Protein AF-A0A966MY00-F1 (afdb_monomer_lite)

pLDDT: mean 89.79, std 7.73, range [61.12, 98.0]

Sequence (104 aa):
MTTYLITHRSEESQLIHREGSAEEAACEIANQLLMFYGPAEKLMAIKSDSPLATFSLIKDDVLCSIDVTKKSIETWRNDISSIRTAMNEFHSAKNRAESILSQA

Radius of gyration: 18.67 Å; chains: 1; bounding box: 42×27×57 Å

Secondary structure (DSSP, 8-state):
-EEEEEEEPPTT----PPTT-HHHHHHHHHHHHTT-SS-GGGEEEEETTSHHHHHHHHTT-EEEEEEE-HHHHHHHHHHHHHHHHHHHHHHHHHHHHHHHHHT-

Foldseek 3Di:
DWKWFKFFDDPPDPDFDDPPDPQLLQLVVCCVVVVPPDDSRRMGTDTCPDPVVVVCVVVVRTPDMDDDDPVRSVVVVVVVVVVVVVVVVVVVVVVVVVVVVVVD

Structure (mmCIF, N/CA/C/O backbone):
data_AF-A0A966MY00-F1
#
_entry.id   AF-A0A966MY00-F1
#
loop_
_atom_site.group_PDB
_atom_site.id
_atom_site.type_symbol
_atom_site.label_atom_id
_atom_site.label_alt_id
_atom_site.label_comp_id
_atom_site.label_asym_id
_atom_site.label_entity_id
_atom_site.label_seq_id
_atom_site.pdbx_PDB_ins_code
_atom_site.Cartn_x
_atom_site.Cartn_y
_atom_site.Cartn_z
_atom_site.occupancy
_atom_site.B_iso_or_equiv
_atom_site.auth_seq_id
_atom_site.auth_comp_id
_atom_site.auth_asym_id
_atom_site.auth_atom_id
_atom_site.pdbx_PDB_model_num
ATOM 1 N N . MET A 1 1 ? 1.212 -11.179 12.463 1.00 91.00 1 MET A N 1
ATOM 2 C CA . MET A 1 1 ? 0.375 -10.661 11.365 1.00 91.00 1 MET A CA 1
ATOM 3 C C . MET A 1 1 ? -0.667 -9.774 12.003 1.00 91.00 1 MET A C 1
ATOM 5 O O . MET A 1 1 ? -1.117 -10.129 13.085 1.00 91.00 1 MET A O 1
ATOM 9 N N . THR A 1 2 ? -0.968 -8.630 11.403 1.00 95.56 2 THR A N 1
ATOM 10 C CA . THR A 1 2 ? -1.934 -7.666 11.933 1.00 95.56 2 THR A CA 1
ATOM 11 C C . THR A 1 2 ? -2.955 -7.376 10.849 1.00 95.56 2 THR A C 1
ATOM 13 O O . THR A 1 2 ? -2.568 -7.010 9.741 1.00 95.56 2 THR A O 1
ATOM 16 N N . THR A 1 3 ? -4.232 -7.529 11.177 1.00 96.00 3 THR A N 1
ATOM 17 C CA . THR A 1 3 ? -5.340 -7.218 10.274 1.00 96.00 3 THR A CA 1
ATOM 18 C C . THR A 1 3 ? -5.822 -5.800 10.543 1.00 96.00 3 THR A C 1
ATOM 20 O O . THR A 1 3 ? -6.205 -5.474 11.675 1.00 96.00 3 THR A O 1
ATOM 23 N N . TYR A 1 4 ? -5.820 -4.970 9.506 1.00 95.12 4 TYR A N 1
ATOM 24 C CA . TYR A 1 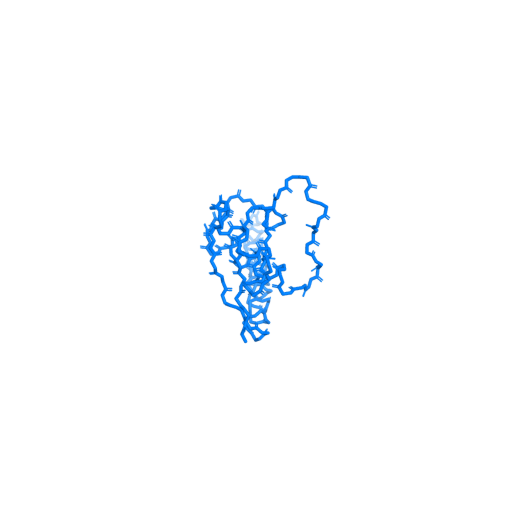4 ? -6.367 -3.620 9.527 1.00 95.12 4 TYR A CA 1
ATOM 25 C C . TYR A 1 4 ? -7.666 -3.565 8.728 1.00 95.12 4 TYR A C 1
ATOM 27 O O . TYR A 1 4 ? -7.752 -4.111 7.632 1.00 95.12 4 TYR A O 1
ATOM 35 N N . LEU A 1 5 ? -8.663 -2.876 9.271 1.00 94.44 5 LEU A N 1
ATOM 36 C CA . LEU A 1 5 ? -9.842 -2.437 8.540 1.00 94.44 5 LEU A CA 1
ATOM 37 C C . LEU A 1 5 ? -9.547 -1.062 7.952 1.00 94.44 5 LEU A C 1
ATOM 39 O O . LEU A 1 5 ? -9.112 -0.162 8.672 1.00 94.44 5 LEU A O 1
ATOM 43 N N . ILE A 1 6 ? -9.765 -0.915 6.652 1.00 93.75 6 ILE A N 1
ATOM 44 C CA . ILE A 1 6 ? -9.567 0.338 5.934 1.00 93.75 6 ILE A CA 1
ATOM 45 C C . ILE A 1 6 ? -10.918 1.013 5.788 1.00 93.75 6 ILE A C 1
ATOM 47 O O . ILE A 1 6 ? -11.873 0.416 5.301 1.00 93.75 6 ILE A O 1
ATOM 51 N N . THR A 1 7 ? -10.984 2.262 6.219 1.00 91.81 7 THR A N 1
ATOM 52 C CA . THR A 1 7 ? -12.192 3.092 6.194 1.00 91.81 7 THR A CA 1
ATOM 53 C C . THR A 1 7 ? -11.875 4.428 5.536 1.00 91.81 7 THR A C 1
ATOM 55 O O . THR A 1 7 ? -10.703 4.801 5.400 1.00 91.81 7 THR A O 1
ATOM 58 N N . HIS A 1 8 ? -12.907 5.180 5.161 1.00 90.19 8 HIS A N 1
ATOM 59 C CA . HIS A 1 8 ? -12.726 6.598 4.881 1.00 90.19 8 HIS A CA 1
ATOM 60 C C . HIS A 1 8 ? -12.383 7.350 6.166 1.00 90.19 8 HIS A C 1
ATOM 62 O O . HIS A 1 8 ? -13.044 7.206 7.195 1.00 90.19 8 HIS A O 1
ATOM 68 N N . ARG A 1 9 ? -11.367 8.207 6.103 1.00 87.62 9 ARG A N 1
ATOM 69 C CA . ARG A 1 9 ? -11.091 9.141 7.186 1.00 87.62 9 ARG A CA 1
ATOM 70 C C . ARG A 1 9 ? -12.143 10.249 7.162 1.00 87.62 9 ARG A C 1
ATOM 72 O O . ARG A 1 9 ? -12.302 10.923 6.149 1.00 87.62 9 ARG A O 1
ATOM 79 N N . SER A 1 10 ? -12.824 10.452 8.289 1.00 82.12 10 SER A N 1
ATOM 80 C CA . SER A 1 10 ? -13.716 11.602 8.475 1.00 82.12 10 SER A CA 1
ATOM 81 C C . SER A 1 10 ? -12.953 12.916 8.278 1.00 82.12 10 SER A C 1
ATOM 83 O O . SER A 1 10 ? -11.837 13.058 8.781 1.00 82.12 10 SER A O 1
ATOM 85 N N . GLU A 1 11 ? -13.564 13.885 7.594 1.00 79.06 11 GLU A N 1
ATOM 86 C CA . GLU A 1 11 ? -12.990 15.224 7.385 1.00 79.06 11 GLU A CA 1
ATOM 87 C C . GLU A 1 11 ? -12.749 15.974 8.704 1.00 79.06 11 GLU A C 1
ATOM 89 O O . GLU A 1 11 ? -11.840 16.796 8.799 1.00 79.06 11 GLU A O 1
ATOM 94 N N . GLU A 1 12 ? -13.505 15.638 9.751 1.00 76.19 12 GLU A N 1
ATOM 95 C CA . GLU A 1 12 ? -13.358 16.208 11.095 1.00 76.19 12 GLU A CA 1
ATOM 96 C C . GLU A 1 12 ? -12.236 15.533 11.911 1.00 76.19 12 GLU A C 1
ATOM 98 O O . GLU A 1 12 ? -11.880 15.988 13.001 1.00 76.19 12 GLU A O 1
ATOM 103 N N . SER A 1 13 ? -11.659 14.436 11.408 1.00 72.31 13 SER A N 1
ATOM 104 C CA . SER A 1 13 ? -10.626 13.681 12.115 1.00 72.31 13 SER A CA 1
ATOM 105 C C . SER A 1 13 ? -9.256 14.350 12.005 1.00 72.31 13 SER A C 1
ATOM 107 O O . SER A 1 13 ? -8.619 14.352 10.948 1.00 72.31 13 SER A O 1
ATOM 109 N N . GLN A 1 14 ? -8.735 14.820 13.141 1.00 70.75 14 GLN A N 1
ATOM 110 C CA . GLN A 1 14 ? -7.354 15.311 13.254 1.00 70.75 14 GLN A CA 1
ATOM 111 C C . GLN A 1 14 ? -6.301 14.191 13.234 1.00 70.75 14 GLN A C 1
ATOM 113 O O . GLN A 1 14 ? -5.102 14.467 13.208 1.00 70.75 14 GLN A O 1
ATOM 118 N N . LEU A 1 15 ? -6.722 12.923 13.263 1.00 73.19 15 LEU A N 1
ATOM 119 C CA . LEU A 1 15 ? -5.808 11.788 13.280 1.00 73.19 15 LEU A CA 1
ATOM 120 C C . LEU A 1 15 ? -5.275 11.531 11.872 1.00 73.19 15 LEU A C 1
ATOM 122 O O . LEU A 1 15 ? -6.001 11.063 10.998 1.00 73.19 15 LEU A O 1
ATOM 126 N N . ILE A 1 16 ? -3.994 11.822 11.679 1.00 80.69 16 ILE A N 1
ATOM 127 C CA . ILE A 1 16 ? -3.216 11.406 10.513 1.00 80.69 16 ILE A CA 1
ATOM 128 C C . ILE A 1 16 ? -2.255 10.326 10.990 1.00 80.69 16 ILE A C 1
ATOM 130 O O . ILE A 1 16 ? -1.647 10.462 12.058 1.00 80.69 16 ILE A O 1
ATOM 134 N N . HIS A 1 17 ? -2.129 9.247 10.219 1.00 89.25 17 HIS A N 1
ATOM 135 C CA . HIS A 1 17 ? -1.139 8.223 10.522 1.00 89.25 17 HIS A CA 1
ATOM 136 C C . HIS A 1 17 ? 0.256 8.826 10.500 1.00 89.25 17 HIS A C 1
ATOM 138 O O . HIS A 1 17 ? 0.579 9.680 9.678 1.00 89.25 17 HIS A O 1
ATOM 144 N N . ARG A 1 18 ? 1.085 8.388 11.443 1.00 90.50 18 ARG A N 1
ATOM 145 C CA . ARG A 1 18 ? 2.473 8.824 11.501 1.00 90.50 18 ARG A CA 1
ATOM 146 C C . ARG A 1 18 ? 3.211 8.299 10.271 1.00 90.50 18 ARG A C 1
ATOM 148 O O . ARG A 1 18 ? 3.100 7.111 9.965 1.00 90.50 18 ARG A O 1
ATOM 155 N N . GLU A 1 19 ? 4.024 9.149 9.659 1.00 89.19 19 GLU A N 1
ATOM 156 C CA . GLU A 1 19 ? 4.927 8.750 8.579 1.00 89.19 19 GLU A CA 1
ATOM 157 C C . GLU A 1 19 ? 5.810 7.562 9.007 1.00 89.19 19 GLU A C 1
ATOM 159 O O . GLU A 1 19 ? 6.365 7.521 10.115 1.00 89.19 19 GLU A O 1
ATOM 164 N N . GLY A 1 20 ? 5.899 6.557 8.144 1.00 89.75 20 GLY A N 1
ATOM 165 C CA . GLY A 1 20 ? 6.599 5.298 8.359 1.00 89.75 20 GLY A CA 1
ATOM 166 C C . GLY A 1 20 ? 5.820 4.252 9.167 1.00 89.75 20 GLY A C 1
ATOM 167 O O . GLY A 1 20 ? 6.320 3.131 9.338 1.00 89.75 20 GLY A O 1
ATOM 168 N N . SER A 1 21 ? 4.613 4.556 9.651 1.00 93.62 21 SER A N 1
ATOM 169 C CA . SER A 1 21 ? 3.807 3.617 10.446 1.00 93.62 21 SER A CA 1
ATOM 170 C C . SER A 1 21 ? 3.288 2.426 9.629 1.00 93.62 21 SER A C 1
ATOM 172 O O . SER A 1 21 ? 3.330 2.410 8.398 1.00 93.62 21 SER A O 1
ATOM 174 N N . ALA A 1 22 ? 2.827 1.385 10.327 1.00 94.50 22 ALA A N 1
ATOM 175 C CA . ALA A 1 22 ? 2.205 0.232 9.677 1.00 94.50 22 ALA A CA 1
ATOM 176 C C . ALA A 1 22 ? 0.802 0.575 9.160 1.00 94.50 22 ALA A C 1
ATOM 178 O O . ALA A 1 22 ? 0.378 0.056 8.134 1.00 94.50 22 ALA A O 1
ATOM 179 N N . GLU A 1 23 ? 0.115 1.467 9.865 1.00 94.56 23 GLU A N 1
ATOM 180 C CA . GLU A 1 23 ? -1.195 2.001 9.526 1.00 94.56 23 GLU A CA 1
ATOM 181 C C . GLU A 1 23 ? -1.161 2.799 8.215 1.00 94.56 23 GLU A C 1
ATOM 183 O O . GLU A 1 23 ? -1.985 2.564 7.334 1.00 94.56 23 GLU A O 1
ATOM 188 N N . GLU A 1 24 ? -0.174 3.687 8.053 1.00 94.50 24 GLU A N 1
ATOM 189 C CA . GLU A 1 24 ? 0.061 4.410 6.797 1.00 94.50 24 GLU A CA 1
ATOM 190 C C . GLU A 1 24 ? 0.306 3.434 5.642 1.00 94.50 24 GLU A C 1
ATOM 192 O O . GLU A 1 24 ? -0.390 3.492 4.631 1.00 94.50 24 GLU A O 1
ATOM 197 N N . ALA A 1 25 ? 1.229 2.482 5.817 1.00 94.62 25 ALA A N 1
ATOM 198 C CA . ALA A 1 25 ? 1.526 1.491 4.785 1.00 94.62 25 ALA A CA 1
ATOM 199 C C . ALA A 1 25 ? 0.292 0.648 4.418 1.00 94.62 25 ALA A C 1
ATOM 201 O O . ALA A 1 25 ? 0.078 0.341 3.248 1.00 94.62 25 ALA A O 1
ATOM 202 N N . ALA A 1 26 ? -0.546 0.286 5.394 1.00 94.94 26 ALA A N 1
ATOM 203 C CA . ALA A 1 26 ? -1.794 -0.428 5.137 1.00 94.94 26 ALA A CA 1
ATOM 204 C C . ALA A 1 26 ? -2.768 0.410 4.286 1.00 94.94 26 ALA A C 1
ATOM 206 O O . ALA A 1 26 ? -3.352 -0.124 3.342 1.00 94.94 26 ALA A O 1
ATOM 207 N N . CYS A 1 27 ? -2.900 1.713 4.568 1.00 94.38 27 CYS A N 1
ATOM 208 C CA . CYS A 1 27 ? -3.675 2.637 3.737 1.00 94.38 27 CYS A CA 1
ATOM 209 C C . CYS A 1 27 ? -3.097 2.760 2.321 1.00 94.38 27 CYS A C 1
ATOM 211 O O . CYS A 1 27 ? -3.857 2.697 1.360 1.00 94.38 27 CYS A O 1
ATOM 213 N N . GLU A 1 28 ? -1.779 2.899 2.165 1.00 93.88 28 GLU A N 1
ATOM 214 C CA . GLU A 1 28 ? -1.127 2.985 0.850 1.00 93.88 28 GLU A CA 1
ATOM 215 C C . GLU A 1 28 ? -1.363 1.731 0.004 1.00 93.88 28 GLU A C 1
ATOM 217 O O . GLU A 1 28 ? -1.741 1.834 -1.164 1.00 93.88 28 GLU A O 1
ATOM 222 N N . ILE A 1 29 ? -1.172 0.546 0.594 1.00 93.06 29 ILE A N 1
ATOM 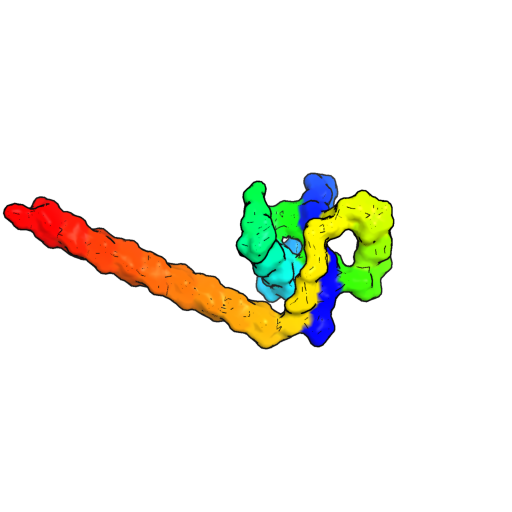223 C CA . ILE A 1 29 ? -1.391 -0.727 -0.098 1.00 93.06 29 ILE A CA 1
ATOM 224 C C . ILE A 1 29 ? -2.856 -0.836 -0.522 1.00 93.06 29 ILE A C 1
ATOM 226 O O . ILE A 1 29 ? -3.141 -1.140 -1.680 1.00 93.06 29 ILE A O 1
ATOM 230 N N . ALA A 1 30 ? -3.793 -0.549 0.385 1.00 92.56 30 ALA A N 1
ATOM 231 C CA . ALA A 1 30 ? -5.216 -0.588 0.072 1.00 92.56 30 ALA A CA 1
ATOM 232 C C . ALA A 1 30 ? -5.593 0.418 -1.023 1.00 92.56 30 ALA A C 1
ATOM 234 O O . ALA A 1 30 ? -6.331 0.066 -1.938 1.00 92.56 30 ALA A O 1
ATOM 235 N N . ASN A 1 31 ? -5.038 1.631 -0.983 1.00 92.44 31 ASN A N 1
ATOM 236 C CA . ASN A 1 31 ? -5.262 2.660 -1.994 1.00 92.44 31 ASN A CA 1
ATOM 237 C C . ASN A 1 31 ? -4.879 2.172 -3.397 1.00 92.44 31 ASN A C 1
ATOM 239 O O . ASN A 1 31 ? -5.644 2.343 -4.346 1.00 92.44 31 ASN A O 1
ATOM 243 N N . GLN A 1 32 ? -3.709 1.536 -3.516 1.00 88.75 32 GLN A N 1
ATOM 244 C CA . GLN A 1 32 ? -3.211 1.007 -4.786 1.00 88.75 32 GLN A CA 1
ATOM 245 C C . GLN A 1 32 ? -3.991 -0.231 -5.248 1.00 88.75 32 GLN A C 1
ATOM 247 O O . GLN A 1 32 ? -4.368 -0.311 -6.415 1.00 88.75 32 GLN A O 1
ATOM 252 N N . LEU A 1 33 ? -4.274 -1.183 -4.352 1.00 85.31 33 LEU A N 1
ATOM 253 C CA . LEU A 1 33 ? -4.979 -2.424 -4.702 1.00 85.31 33 LEU A CA 1
ATOM 254 C C . LEU A 1 33 ? -6.455 -2.200 -5.045 1.00 85.31 33 LEU A C 1
ATOM 256 O O . LEU A 1 33 ? -6.981 -2.858 -5.939 1.00 85.31 33 LEU A O 1
ATOM 260 N N . LEU A 1 34 ? -7.125 -1.278 -4.350 1.00 82.56 34 LEU A N 1
ATOM 261 C CA . LEU A 1 34 ? -8.535 -0.959 -4.582 1.00 82.56 34 LEU A CA 1
ATOM 262 C C . LEU A 1 34 ? -8.745 0.059 -5.707 1.00 82.56 34 LEU A C 1
ATOM 264 O O . LEU A 1 34 ? -9.890 0.398 -5.998 1.00 82.56 34 LEU A O 1
ATOM 268 N N . MET A 1 35 ? -7.667 0.566 -6.320 1.00 76.69 35 MET A N 1
ATOM 269 C CA . MET A 1 35 ? -7.717 1.688 -7.267 1.00 76.69 35 MET A CA 1
ATOM 270 C C . MET A 1 35 ? -8.527 2.865 -6.708 1.00 76.69 35 MET A C 1
ATOM 272 O O . MET A 1 35 ? -9.342 3.475 -7.402 1.00 76.69 35 MET A O 1
ATOM 276 N N . PHE A 1 36 ? -8.331 3.164 -5.424 1.00 80.69 36 PHE A N 1
ATOM 277 C CA . PHE A 1 36 ? -9.050 4.249 -4.782 1.00 80.69 36 PHE A CA 1
ATOM 278 C C . PHE A 1 36 ? -8.674 5.573 -5.453 1.00 80.69 36 PHE A C 1
ATOM 280 O O . PHE A 1 36 ? -7.502 5.952 -5.513 1.00 80.69 36 PHE A O 1
ATOM 287 N N . TYR A 1 37 ? -9.677 6.287 -5.965 1.00 71.88 37 TYR A N 1
ATOM 288 C CA . TYR A 1 37 ? -9.491 7.583 -6.612 1.00 71.88 37 TYR A CA 1
ATOM 289 C C . TYR A 1 37 ? -9.308 8.676 -5.552 1.00 71.88 37 TYR A C 1
ATOM 291 O O . TYR A 1 37 ? -10.189 9.496 -5.294 1.00 71.88 37 TYR A O 1
ATOM 299 N N . GLY A 1 38 ? -8.148 8.672 -4.902 1.00 81.94 38 GLY A N 1
ATOM 300 C CA . GLY A 1 38 ? -7.783 9.670 -3.913 1.00 81.94 38 GLY A CA 1
ATOM 301 C C . GLY A 1 38 ? -6.412 9.426 -3.280 1.00 81.94 38 GLY A C 1
ATOM 302 O O . GLY A 1 38 ? -5.788 8.392 -3.512 1.00 81.94 38 GLY A O 1
ATOM 303 N N . PRO A 1 39 ? -5.924 10.404 -2.501 1.00 84.75 39 PRO A N 1
ATOM 304 C CA . PRO A 1 39 ? -4.731 10.243 -1.679 1.00 84.75 39 PRO A CA 1
ATOM 305 C C . PRO A 1 39 ? -4.988 9.252 -0.531 1.00 84.75 39 PRO A C 1
ATOM 307 O O . PRO A 1 39 ? -6.068 9.268 0.069 1.00 84.75 39 PRO A O 1
ATOM 310 N N . ALA A 1 40 ? -3.992 8.425 -0.199 1.00 87.12 40 ALA A N 1
ATOM 311 C CA . ALA A 1 40 ? -4.082 7.424 0.871 1.00 87.12 40 ALA A CA 1
ATOM 312 C C . ALA A 1 40 ? -4.327 8.065 2.252 1.00 87.12 40 ALA A C 1
ATOM 314 O O . ALA A 1 40 ? -4.896 7.447 3.145 1.00 87.12 40 ALA A O 1
ATOM 315 N N . GLU A 1 41 ? -3.986 9.342 2.411 1.00 87.06 41 GLU A N 1
ATOM 316 C CA . GLU A 1 41 ? -4.239 10.178 3.583 1.00 87.06 41 GLU A CA 1
ATOM 317 C C . GLU A 1 41 ? -5.734 10.454 3.814 1.00 87.06 41 GLU A C 1
ATOM 319 O O . GLU A 1 41 ? -6.114 10.958 4.874 1.00 87.06 41 GLU A O 1
ATOM 324 N N . LYS A 1 42 ? -6.607 10.150 2.844 1.00 89.75 42 LYS A N 1
ATOM 325 C CA . LYS A 1 42 ? -8.069 10.127 3.031 1.00 89.75 42 LYS A CA 1
ATOM 326 C C . LYS A 1 42 ? -8.579 8.796 3.577 1.00 89.75 42 LYS A C 1
ATOM 328 O O . LYS A 1 42 ? -9.778 8.668 3.817 1.00 89.75 42 LYS A O 1
ATOM 333 N N . LEU A 1 43 ? -7.702 7.820 3.777 1.00 92.38 43 LEU A N 1
ATOM 334 C CA . LEU A 1 43 ? -8.034 6.527 4.353 1.00 92.38 43 LEU A CA 1
ATOM 335 C C . LEU A 1 43 ? -7.556 6.449 5.801 1.00 92.38 43 LEU A C 1
ATOM 337 O O . LEU A 1 43 ? -6.600 7.110 6.212 1.00 92.38 43 LEU A O 1
ATOM 341 N N . MET A 1 44 ? -8.221 5.604 6.578 1.00 93.12 44 MET A N 1
ATOM 342 C CA . MET A 1 44 ? -7.864 5.308 7.956 1.00 93.12 44 MET A CA 1
ATOM 343 C C . MET A 1 44 ? -7.791 3.794 8.156 1.00 93.12 44 MET A C 1
ATOM 345 O O . MET A 1 44 ? -8.799 3.098 8.032 1.00 93.12 44 MET A O 1
ATOM 349 N N . ALA A 1 45 ? -6.603 3.298 8.505 1.00 93.94 45 ALA A N 1
ATOM 350 C CA . ALA A 1 45 ? -6.389 1.942 8.981 1.00 93.94 45 ALA A CA 1
ATOM 351 C C . ALA A 1 45 ? -6.690 1.830 10.483 1.00 93.94 45 ALA A C 1
ATOM 353 O O . ALA A 1 45 ? -6.106 2.531 11.312 1.00 93.94 45 ALA A O 1
ATOM 354 N N . ILE A 1 46 ? -7.588 0.915 10.836 1.00 92.69 46 ILE A N 1
ATOM 355 C CA . ILE A 1 46 ? -7.995 0.614 12.210 1.00 92.69 46 ILE A CA 1
ATOM 356 C C . ILE A 1 46 ? -7.641 -0.842 12.486 1.00 92.69 46 ILE A C 1
ATOM 358 O O . ILE A 1 46 ? -8.027 -1.726 11.727 1.00 92.69 46 ILE A O 1
ATOM 362 N N . LYS A 1 47 ? -6.912 -1.126 13.569 1.00 93.69 47 LYS A N 1
ATOM 363 C CA . LYS A 1 47 ? -6.633 -2.521 13.934 1.00 93.69 47 LYS A CA 1
ATOM 364 C C . LYS A 1 47 ? -7.941 -3.243 14.241 1.00 93.69 47 LYS A C 1
ATOM 366 O O . LYS A 1 47 ? -8.751 -2.739 15.020 1.00 93.69 47 LYS A O 1
ATOM 371 N N . SER A 1 48 ? -8.127 -4.409 13.634 1.00 92.50 48 SER A N 1
ATOM 372 C CA . SER A 1 48 ? -9.346 -5.223 13.758 1.00 92.50 48 SER A CA 1
ATOM 373 C C . SER A 1 48 ? -9.671 -5.655 15.193 1.00 92.50 48 SER A C 1
ATOM 375 O O . SER A 1 48 ? -10.832 -5.897 15.503 1.00 92.50 48 SER A O 1
ATOM 377 N N . ASP A 1 49 ? -8.673 -5.709 16.076 1.00 91.06 49 ASP A N 1
ATOM 378 C CA . ASP A 1 49 ? -8.812 -6.049 17.496 1.00 91.06 49 ASP A CA 1
ATOM 379 C C . ASP A 1 49 ? -9.123 -4.835 18.392 1.00 91.06 49 ASP A C 1
ATOM 381 O O . ASP A 1 49 ? -9.239 -4.968 19.612 1.00 91.06 49 ASP A O 1
ATOM 385 N N . SER A 1 50 ? -9.278 -3.641 17.811 1.00 89.38 50 SER A N 1
ATOM 386 C CA . SER A 1 50 ? -9.607 -2.431 18.562 1.00 89.38 50 SER A CA 1
ATOM 387 C C . SER A 1 50 ? -11.122 -2.245 18.732 1.00 89.38 50 SER A C 1
ATOM 389 O O . SER A 1 50 ? -11.893 -2.577 17.831 1.00 89.38 50 SER A O 1
ATOM 391 N N . PRO A 1 51 ? -11.588 -1.604 19.821 1.00 84.81 51 PRO A N 1
ATOM 392 C CA . PRO A 1 51 ? -13.005 -1.259 19.980 1.00 84.81 51 PRO A CA 1
ATOM 393 C C . PRO A 1 51 ? -13.572 -0.415 18.826 1.00 84.81 51 PRO A C 1
ATOM 395 O O . PRO A 1 51 ? -14.753 -0.514 18.497 1.00 84.81 51 PRO A O 1
ATOM 398 N N . LEU A 1 52 ? -12.726 0.398 18.183 1.00 82.69 52 LEU A N 1
ATOM 399 C CA . LEU A 1 52 ? -13.095 1.213 17.023 1.00 82.69 52 LEU A CA 1
ATOM 400 C C . LEU A 1 52 ? -13.446 0.361 15.795 1.00 82.69 52 LEU A C 1
ATOM 402 O O . LEU A 1 52 ? -14.284 0.779 14.995 1.00 82.69 52 LEU A O 1
ATOM 406 N N . ALA A 1 53 ? -12.856 -0.829 15.651 1.00 82.75 53 ALA A N 1
ATOM 407 C CA . ALA A 1 53 ? -13.166 -1.743 14.554 1.00 82.75 53 ALA A CA 1
ATOM 408 C C . ALA A 1 53 ? -14.623 -2.214 14.618 1.00 82.75 53 ALA A C 1
ATOM 410 O O . ALA A 1 53 ? -15.331 -2.155 13.615 1.00 82.75 53 ALA A O 1
ATOM 411 N N . THR A 1 54 ? -15.103 -2.581 15.811 1.00 80.12 54 THR A N 1
ATOM 412 C CA . THR A 1 54 ? -16.502 -2.975 16.029 1.00 80.12 54 THR A CA 1
ATOM 413 C C . THR A 1 54 ? -17.466 -1.859 15.634 1.00 80.12 54 THR A C 1
ATOM 415 O O . THR A 1 54 ? -18.437 -2.107 14.926 1.00 80.12 54 THR A O 1
ATOM 418 N N . PHE A 1 55 ? -17.185 -0.614 16.034 1.00 77.44 55 PHE A N 1
ATOM 419 C CA . PHE A 1 55 ? -18.018 0.530 15.649 1.00 77.44 55 PHE A CA 1
ATOM 420 C C . PHE A 1 55 ? -18.001 0.800 14.143 1.00 77.44 55 PHE A C 1
ATOM 422 O O . PHE A 1 55 ? -19.043 1.125 13.582 1.00 77.44 55 PHE A O 1
ATOM 429 N N . SER A 1 56 ? -16.846 0.654 13.495 1.00 75.25 56 SER A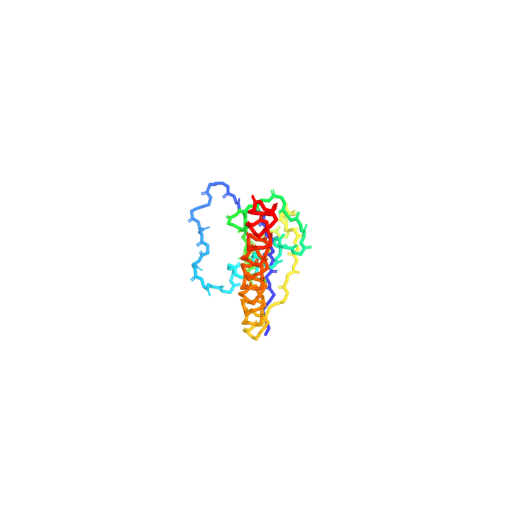 N 1
ATOM 430 C CA . SER A 1 56 ? -16.708 0.886 12.051 1.00 75.25 56 SER A CA 1
ATOM 431 C C . SER A 1 56 ? -17.499 -0.140 11.237 1.00 75.25 56 SER A C 1
ATOM 433 O O . SER A 1 56 ? -18.162 0.221 10.272 1.00 75.25 56 SER A O 1
ATOM 435 N N . LEU A 1 57 ? -17.494 -1.406 11.669 1.00 75.69 57 LEU A N 1
ATOM 436 C CA . LEU A 1 57 ? -18.303 -2.465 11.060 1.00 75.69 57 LEU A CA 1
ATOM 437 C C . LEU A 1 57 ? -19.807 -2.211 11.227 1.00 75.69 57 LEU A C 1
ATOM 439 O O . LEU A 1 57 ? -20.567 -2.424 10.292 1.00 75.69 57 LEU A O 1
ATOM 443 N N . ILE A 1 58 ? -20.243 -1.727 12.39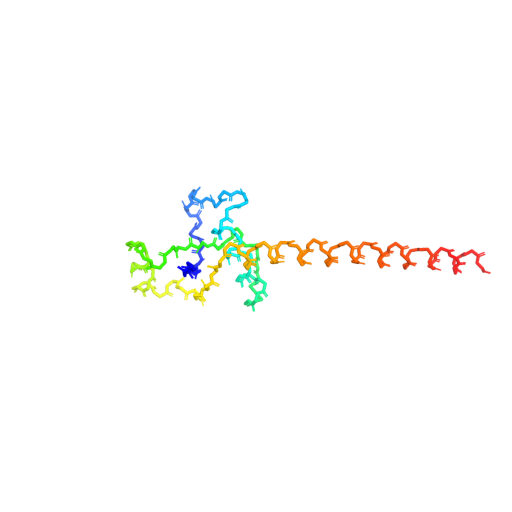5 1.00 75.44 58 ILE A N 1
ATOM 444 C CA . ILE 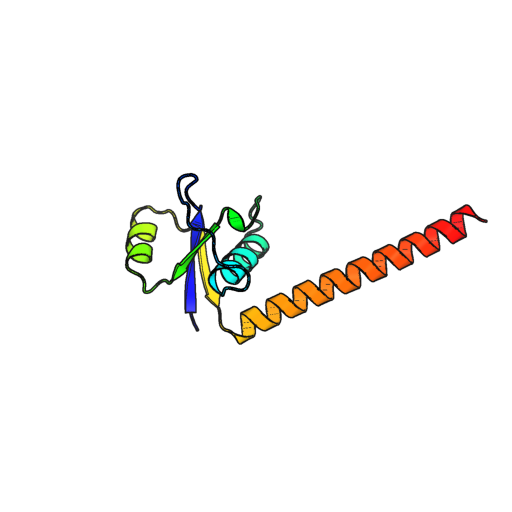A 1 58 ? -21.661 -1.409 12.648 1.00 75.44 58 ILE A CA 1
ATOM 445 C C . ILE A 1 58 ? -22.157 -0.272 11.745 1.00 75.44 58 ILE A C 1
ATOM 447 O O . ILE A 1 58 ? -23.328 -0.254 11.373 1.00 75.44 58 ILE A O 1
ATOM 451 N N . LYS A 1 59 ? -21.284 0.681 11.410 1.00 82.31 59 LYS A N 1
ATOM 452 C CA . LYS A 1 59 ? -21.616 1.818 10.546 1.00 82.31 59 LYS A CA 1
ATOM 453 C C . LYS A 1 59 ? -21.523 1.515 9.048 1.00 82.31 59 LYS A C 1
ATOM 455 O O . LYS A 1 59 ? -21.897 2.375 8.264 1.00 82.31 59 LYS A O 1
ATOM 460 N N . ASP A 1 60 ? -21.060 0.321 8.672 1.00 76.06 60 ASP A N 1
ATOM 461 C CA . ASP A 1 60 ? -20.770 -0.061 7.282 1.00 76.06 60 ASP A CA 1
ATOM 462 C C . ASP A 1 60 ? -19.721 0.852 6.604 1.00 76.06 60 ASP A C 1
ATOM 464 O O . ASP A 1 60 ? -19.707 1.046 5.394 1.00 76.06 60 ASP A O 1
ATOM 468 N N . ASP A 1 61 ? -18.802 1.413 7.401 1.00 83.12 61 ASP A N 1
ATOM 469 C CA . ASP A 1 61 ? -17.780 2.372 6.943 1.00 83.12 61 ASP A CA 1
ATOM 470 C C . ASP A 1 61 ? -16.508 1.681 6.395 1.00 83.12 61 ASP A C 1
ATOM 472 O O . ASP A 1 61 ? -15.516 2.337 6.050 1.00 83.12 61 ASP A O 1
ATOM 476 N N . VAL A 1 62 ? -16.488 0.343 6.369 1.00 89.38 62 VAL A N 1
ATOM 477 C CA . VAL A 1 62 ? -15.305 -0.461 6.028 1.00 89.38 62 VAL A CA 1
ATOM 478 C C . VAL A 1 62 ? -15.247 -0.729 4.529 1.00 89.38 62 VAL A C 1
ATOM 480 O O . VAL A 1 62 ? -16.089 -1.420 3.969 1.00 89.38 62 VAL A O 1
ATOM 483 N N . LEU A 1 63 ? -14.183 -0.244 3.894 1.00 90.38 63 LEU A N 1
ATOM 484 C CA . LEU A 1 63 ? -13.899 -0.455 2.475 1.00 90.38 63 LEU A CA 1
ATOM 485 C C . LEU A 1 63 ? -13.300 -1.838 2.215 1.00 90.38 63 LEU A C 1
ATOM 487 O O . LEU A 1 63 ? -13.672 -2.521 1.263 1.00 90.38 63 LEU A O 1
ATOM 491 N N . CYS A 1 64 ? -12.338 -2.244 3.043 1.00 91.62 64 CYS A N 1
ATOM 492 C CA . CYS A 1 64 ? -11.723 -3.564 2.971 1.00 91.62 64 CYS A CA 1
ATOM 493 C C . CYS A 1 64 ? -11.019 -3.931 4.280 1.00 91.62 64 CYS A C 1
ATOM 495 O O . CYS A 1 64 ? -10.799 -3.094 5.159 1.00 91.62 64 CYS A O 1
ATOM 497 N N . SER A 1 65 ? -10.613 -5.193 4.377 1.00 93.38 65 SER A N 1
ATOM 498 C CA . SER A 1 65 ? -9.647 -5.666 5.364 1.00 93.38 65 SER A CA 1
ATOM 499 C C . SER A 1 65 ? -8.331 -6.017 4.680 1.00 93.38 65 SER A C 1
ATOM 501 O O . SER A 1 65 ? -8.339 -6.674 3.638 1.00 93.38 65 SER A O 1
ATOM 503 N N . ILE A 1 66 ? -7.209 -5.650 5.292 1.00 93.12 66 ILE A N 1
ATOM 504 C CA . ILE A 1 66 ? -5.873 -6.009 4.822 1.00 93.12 66 ILE A CA 1
ATOM 505 C C . ILE A 1 66 ? -5.055 -6.655 5.938 1.00 93.12 66 ILE A C 1
ATOM 507 O O . ILE A 1 66 ? -4.932 -6.121 7.041 1.00 93.12 66 ILE A O 1
ATOM 511 N N . ASP A 1 67 ? -4.450 -7.794 5.616 1.00 94.75 67 ASP A N 1
ATOM 512 C CA . ASP A 1 67 ? -3.482 -8.461 6.475 1.00 94.75 67 ASP A CA 1
ATOM 513 C C . ASP A 1 67 ? -2.071 -8.007 6.128 1.00 94.75 67 ASP A C 1
ATOM 515 O O . ASP A 1 67 ? -1.599 -8.174 5.002 1.00 94.75 67 ASP A O 1
ATOM 519 N N . VAL A 1 68 ? -1.366 -7.465 7.119 1.00 94.06 68 VAL A N 1
ATOM 520 C CA . VAL A 1 68 ? 0.021 -7.034 6.951 1.00 94.06 68 VAL A CA 1
ATOM 521 C C . VAL A 1 68 ? 0.943 -7.672 7.982 1.00 94.06 68 VAL A C 1
ATOM 523 O O . VAL A 1 68 ? 0.593 -8.005 9.119 1.00 94.06 68 VAL A O 1
ATOM 526 N N . THR A 1 69 ? 2.189 -7.847 7.572 1.00 95.75 69 THR A N 1
ATOM 527 C CA . THR A 1 69 ? 3.313 -8.229 8.420 1.00 95.75 69 THR A CA 1
ATOM 528 C C . THR A 1 69 ? 4.413 -7.186 8.257 1.00 95.75 69 THR A C 1
ATOM 530 O O . THR A 1 69 ? 4.435 -6.456 7.269 1.00 95.75 69 THR A O 1
ATOM 533 N N . LYS A 1 70 ? 5.373 -7.133 9.190 1.00 95.06 70 LYS A N 1
ATOM 534 C CA . LYS A 1 70 ? 6.556 -6.269 9.020 1.00 95.06 70 LYS A CA 1
ATOM 535 C C . LYS A 1 70 ? 7.263 -6.550 7.691 1.00 95.06 70 LYS A C 1
ATOM 537 O O . LYS A 1 70 ? 7.524 -5.627 6.933 1.00 95.06 70 LYS A O 1
ATOM 542 N N . LYS A 1 71 ? 7.444 -7.836 7.374 1.00 96.50 71 LYS A N 1
ATOM 543 C CA . LYS A 1 71 ? 8.051 -8.289 6.121 1.00 96.50 71 LYS A CA 1
ATOM 544 C C . LYS A 1 71 ? 7.277 -7.808 4.891 1.00 96.50 71 LYS A C 1
ATOM 546 O O . LYS A 1 71 ? 7.897 -7.315 3.963 1.00 96.50 71 LYS A O 1
ATOM 551 N N . SER A 1 72 ? 5.947 -7.928 4.868 1.00 94.75 72 SER A N 1
ATOM 552 C CA . SER A 1 72 ? 5.161 -7.497 3.700 1.00 94.75 72 SER A CA 1
ATOM 553 C C . SER A 1 72 ? 5.188 -5.978 3.510 1.00 94.75 72 SER A C 1
ATOM 555 O O . SER A 1 72 ? 5.233 -5.522 2.375 1.00 94.75 72 SER A O 1
ATOM 557 N N . ILE A 1 73 ? 5.222 -5.200 4.599 1.00 95.50 73 ILE A N 1
ATOM 558 C CA . ILE A 1 73 ? 5.384 -3.738 4.540 1.00 95.50 73 ILE A CA 1
ATOM 559 C C . ILE A 1 73 ? 6.774 -3.362 4.012 1.00 95.50 73 ILE A C 1
ATOM 561 O O . ILE A 1 73 ? 6.898 -2.476 3.171 1.00 95.50 73 ILE A O 1
ATOM 565 N N . GLU A 1 74 ? 7.825 -4.032 4.485 1.00 96.44 74 GLU A N 1
ATOM 566 C CA . GLU A 1 74 ? 9.191 -3.821 3.992 1.00 96.44 74 GLU A CA 1
ATOM 567 C C . GLU A 1 74 ? 9.311 -4.172 2.506 1.00 96.44 74 GLU A C 1
ATOM 569 O O . GLU A 1 74 ? 9.853 -3.382 1.736 1.00 96.44 74 GLU A O 1
ATOM 574 N N . THR A 1 75 ? 8.756 -5.313 2.088 1.00 95.69 75 THR A N 1
ATOM 575 C CA . THR A 1 75 ? 8.695 -5.710 0.676 1.00 95.69 75 THR A CA 1
ATOM 576 C C . THR A 1 75 ? 7.971 -4.658 -0.160 1.00 95.69 75 THR A C 1
ATOM 578 O O . THR A 1 75 ? 8.546 -4.176 -1.126 1.00 95.69 75 THR A O 1
ATOM 581 N N . TRP A 1 76 ? 6.778 -4.222 0.256 1.00 94.12 76 TRP A N 1
ATOM 582 C CA . TRP A 1 76 ? 6.022 -3.178 -0.439 1.00 94.12 76 TRP A CA 1
ATOM 583 C C . TRP A 1 76 ? 6.841 -1.900 -0.659 1.00 94.12 76 TRP A C 1
ATOM 585 O O . TRP A 1 76 ? 6.935 -1.394 -1.776 1.00 94.12 76 TRP A O 1
ATOM 595 N N . ARG A 1 77 ? 7.486 -1.392 0.398 1.00 94.44 77 ARG A N 1
ATOM 596 C CA . ARG A 1 77 ? 8.302 -0.171 0.324 1.00 94.44 77 ARG A CA 1
ATOM 597 C C . ARG A 1 77 ? 9.487 -0.326 -0.624 1.00 94.44 77 ARG A C 1
ATOM 599 O O . ARG A 1 77 ? 9.776 0.590 -1.396 1.00 94.44 77 ARG A O 1
ATOM 606 N N . ASN A 1 78 ? 10.156 -1.476 -0.576 1.00 96.19 78 ASN A N 1
ATOM 607 C CA . ASN A 1 78 ? 11.272 -1.772 -1.467 1.00 96.19 78 ASN A CA 1
ATOM 608 C C . ASN A 1 78 ? 10.807 -1.840 -2.924 1.00 96.19 78 ASN A C 1
ATOM 610 O O . ASN A 1 78 ? 11.410 -1.189 -3.774 1.00 96.19 78 ASN A O 1
ATOM 614 N N . ASP A 1 79 ? 9.704 -2.535 -3.195 1.00 95.06 79 ASP A N 1
ATOM 615 C CA . ASP A 1 79 ? 9.167 -2.695 -4.547 1.00 95.06 79 ASP A CA 1
ATOM 616 C C . ASP A 1 79 ? 8.758 -1.342 -5.146 1.00 95.06 79 ASP A C 1
ATOM 618 O O . ASP A 1 79 ? 9.149 -1.017 -6.268 1.00 95.06 79 ASP A O 1
ATOM 622 N N . ILE A 1 80 ? 8.054 -0.498 -4.382 1.00 92.50 80 ILE A N 1
ATOM 623 C CA . ILE A 1 80 ? 7.695 0.864 -4.811 1.00 92.50 80 ILE A CA 1
ATOM 624 C C . ILE A 1 80 ? 8.944 1.704 -5.115 1.00 92.50 80 ILE A C 1
ATOM 626 O O . ILE A 1 80 ? 8.990 2.406 -6.130 1.00 92.50 80 ILE A O 1
ATOM 630 N N . SER A 1 81 ? 9.971 1.628 -4.266 1.00 94.75 81 SER A N 1
ATOM 631 C CA . SER A 1 81 ? 11.239 2.334 -4.483 1.00 94.75 81 SER A CA 1
ATOM 632 C C . SER A 1 81 ? 11.952 1.857 -5.756 1.00 94.75 81 SER A C 1
ATOM 634 O O . SER A 1 81 ? 12.402 2.672 -6.573 1.00 94.75 81 SER A O 1
ATOM 636 N N . SER A 1 82 ? 11.997 0.542 -5.982 1.00 96.56 82 SER A N 1
ATOM 637 C CA . SER A 1 82 ? 12.584 -0.063 -7.179 1.00 96.56 82 SER A CA 1
ATOM 638 C C . SER A 1 82 ? 11.830 0.326 -8.451 1.00 96.56 82 SER A C 1
ATOM 640 O O . SER A 1 82 ? 12.464 0.712 -9.433 1.00 96.56 82 SER A O 1
ATOM 642 N N . ILE A 1 83 ? 10.494 0.312 -8.431 1.00 95.31 83 ILE A N 1
ATOM 643 C CA . ILE A 1 83 ? 9.663 0.746 -9.564 1.00 95.31 83 ILE A CA 1
ATOM 644 C C . ILE A 1 83 ? 9.928 2.218 -9.888 1.00 95.31 83 ILE A C 1
ATOM 646 O O . ILE A 1 83 ? 10.170 2.561 -11.046 1.00 95.31 83 ILE A O 1
ATOM 650 N N . ARG A 1 84 ? 9.950 3.095 -8.876 1.00 95.19 84 ARG A N 1
ATOM 651 C CA . ARG A 1 84 ? 10.241 4.525 -9.067 1.00 95.19 84 ARG A CA 1
ATOM 652 C C . ARG A 1 84 ? 11.624 4.743 -9.683 1.00 95.19 84 ARG A C 1
ATOM 654 O O . ARG A 1 84 ? 11.773 5.572 -10.578 1.00 95.19 84 ARG A O 1
ATOM 661 N N . THR A 1 85 ? 12.618 3.986 -9.229 1.00 97.81 85 THR A N 1
ATOM 662 C CA . THR A 1 85 ? 13.978 4.034 -9.782 1.00 97.81 85 THR A CA 1
ATOM 663 C C . THR A 1 85 ? 13.981 3.637 -11.259 1.00 97.81 85 THR A C 1
ATOM 665 O O . THR A 1 85 ? 14.441 4.414 -12.094 1.00 97.81 85 THR A O 1
ATOM 668 N N . ALA A 1 86 ? 13.365 2.502 -11.603 1.00 98.00 86 ALA A N 1
ATOM 669 C CA . ALA A 1 86 ? 13.273 2.035 -12.986 1.00 98.00 86 ALA A CA 1
ATOM 670 C C . ALA A 1 86 ? 12.524 3.026 -13.897 1.00 98.00 86 ALA A C 1
ATOM 672 O O . ALA A 1 86 ? 12.935 3.268 -15.033 1.00 98.00 86 ALA A O 1
ATOM 673 N N . MET A 1 87 ? 11.452 3.657 -13.403 1.00 97.25 87 MET A N 1
ATOM 674 C CA . MET A 1 87 ? 10.724 4.692 -14.146 1.00 97.25 87 MET A CA 1
ATOM 675 C C . MET A 1 87 ? 11.600 5.912 -14.458 1.00 97.25 87 MET A C 1
ATOM 677 O O . MET A 1 87 ? 11.563 6.423 -15.579 1.00 97.25 87 MET A O 1
ATOM 681 N N . ASN A 1 88 ? 12.405 6.370 -13.497 1.00 97.50 88 ASN A N 1
ATOM 682 C CA . ASN A 1 88 ? 13.311 7.505 -13.691 1.00 97.50 88 ASN A CA 1
ATOM 683 C C . ASN A 1 88 ? 14.420 7.186 -14.704 1.00 97.50 88 ASN A C 1
ATOM 685 O O . ASN A 1 88 ? 14.762 8.022 -15.548 1.00 97.50 88 ASN A O 1
ATOM 689 N N . GLU A 1 89 ? 14.964 5.971 -14.651 1.00 98.00 89 GLU A N 1
ATOM 690 C CA . GLU A 1 89 ? 15.951 5.489 -15.619 1.00 98.00 89 GLU A CA 1
ATOM 691 C C . GLU A 1 89 ? 15.361 5.411 -17.028 1.00 98.00 89 GLU A C 1
ATOM 693 O O . GLU A 1 89 ? 15.968 5.908 -17.982 1.00 98.00 89 GLU A O 1
ATOM 698 N N . PHE A 1 90 ? 14.151 4.862 -17.157 1.00 98.00 90 PHE A N 1
ATOM 699 C CA . PHE A 1 90 ? 13.427 4.807 -18.422 1.00 98.00 90 PHE A CA 1
ATOM 700 C C . PHE A 1 90 ? 13.174 6.207 -18.990 1.00 98.00 90 PHE A C 1
ATOM 702 O O . PHE A 1 90 ? 13.468 6.465 -20.158 1.00 98.00 90 PHE A O 1
ATOM 709 N N . HIS A 1 91 ? 12.697 7.138 -18.162 1.00 97.31 91 HIS A N 1
ATOM 710 C CA . HIS A 1 91 ? 12.458 8.520 -18.574 1.00 97.31 91 HIS A CA 1
ATOM 711 C C . HIS A 1 91 ? 13.752 9.203 -19.047 1.00 97.31 91 HIS A C 1
ATOM 713 O O . HIS A 1 91 ? 13.776 9.866 -20.082 1.00 97.31 91 HIS A O 1
ATOM 719 N N . SER A 1 92 ? 14.863 8.966 -18.348 1.00 97.44 92 SER A N 1
ATOM 720 C CA . 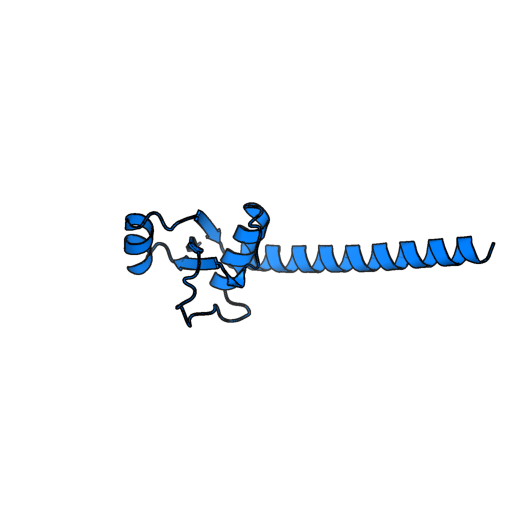SER A 1 92 ? 16.180 9.470 -18.747 1.00 97.44 92 SER A CA 1
ATOM 721 C C . SER A 1 92 ? 16.644 8.885 -20.085 1.00 97.44 92 SER A C 1
ATOM 723 O O . SER A 1 92 ? 17.182 9.605 -20.926 1.00 97.44 92 SER A O 1
ATOM 725 N N . ALA A 1 93 ? 16.433 7.584 -20.311 1.00 97.69 93 ALA A N 1
ATOM 726 C CA . ALA A 1 93 ? 16.770 6.928 -21.572 1.00 97.69 93 ALA A CA 1
ATOM 727 C C . ALA A 1 93 ? 15.935 7.468 -22.742 1.00 97.69 93 ALA A C 1
ATOM 729 O O . ALA A 1 93 ? 16.499 7.767 -23.796 1.00 97.69 93 ALA A O 1
ATOM 730 N N . LYS A 1 94 ? 14.629 7.663 -22.529 1.00 97.62 94 LYS A N 1
ATOM 731 C CA . LYS A 1 94 ? 13.727 8.300 -23.493 1.00 97.62 94 LYS A CA 1
ATOM 732 C C . LYS A 1 94 ? 14.236 9.693 -23.882 1.00 97.62 94 LYS A C 1
ATOM 734 O O . LYS A 1 94 ? 14.437 9.949 -25.065 1.00 97.62 94 LYS A O 1
ATOM 739 N N . ASN A 1 95 ? 14.526 10.550 -22.902 1.00 97.00 95 ASN A N 1
ATOM 740 C CA . ASN A 1 95 ? 14.977 11.923 -23.157 1.00 97.00 95 ASN A CA 1
ATOM 741 C C . ASN A 1 95 ? 16.308 11.961 -23.932 1.00 97.00 95 ASN A C 1
ATOM 743 O O . ASN A 1 95 ? 16.502 12.806 -24.805 1.00 97.00 95 ASN A O 1
ATOM 747 N N . ARG A 1 96 ? 17.227 11.019 -23.659 1.00 96.06 96 ARG A N 1
ATOM 748 C CA . ARG A 1 96 ? 18.462 10.874 -24.451 1.00 96.06 96 ARG A CA 1
ATOM 749 C C . ARG A 1 96 ? 18.169 10.519 -25.908 1.00 96.06 96 ARG A C 1
ATOM 751 O O . ARG A 1 96 ? 18.764 11.121 -26.795 1.00 96.06 96 ARG A O 1
ATOM 758 N N . ALA A 1 97 ? 17.267 9.570 -26.154 1.00 96.31 97 ALA A N 1
ATOM 759 C CA . ALA A 1 97 ? 16.892 9.172 -27.509 1.00 96.31 97 ALA A CA 1
ATOM 760 C C . ALA A 1 97 ? 16.221 10.321 -28.284 1.00 96.31 97 ALA A C 1
ATOM 762 O O . ALA A 1 97 ? 16.578 10.571 -29.432 1.00 96.31 97 ALA A O 1
ATOM 763 N N . GLU A 1 98 ? 15.312 11.063 -27.644 1.00 96.62 98 GLU A N 1
ATOM 764 C CA . GLU A 1 98 ? 14.658 12.238 -28.241 1.00 96.62 98 GLU A CA 1
ATOM 765 C C . GLU A 1 98 ? 15.664 13.340 -28.604 1.00 96.62 98 GLU A C 1
ATOM 767 O O . GLU A 1 98 ? 15.566 13.941 -29.674 1.00 96.62 98 GLU A O 1
ATOM 772 N N . SER A 1 99 ? 16.670 13.569 -27.753 1.00 95.38 99 SER A N 1
ATOM 773 C CA . SER A 1 99 ? 17.744 14.532 -28.023 1.00 95.38 99 SER A CA 1
ATOM 774 C C . SER A 1 99 ? 18.586 14.135 -29.240 1.00 95.38 99 SER A C 1
ATOM 776 O O . SER A 1 99 ? 18.842 14.972 -30.101 1.00 95.38 99 SER A O 1
ATOM 778 N N . ILE A 1 100 ? 18.954 12.851 -29.357 1.00 96.00 100 ILE A N 1
ATOM 779 C CA . ILE A 1 100 ? 19.698 12.330 -30.517 1.00 96.00 100 ILE A CA 1
ATOM 780 C C . ILE A 1 100 ? 18.895 12.525 -31.807 1.00 96.00 100 ILE A C 1
ATOM 782 O O . ILE A 1 100 ? 19.442 12.992 -32.800 1.00 96.00 100 ILE A O 1
ATOM 786 N N . LEU A 1 101 ? 17.598 12.202 -31.788 1.00 92.56 101 LEU A N 1
ATOM 787 C CA . LEU A 1 101 ? 16.722 12.359 -32.952 1.00 92.56 101 LEU A CA 1
ATOM 788 C C . LEU A 1 101 ? 16.513 13.824 -33.346 1.00 92.56 101 LEU A C 1
ATOM 790 O O . LEU A 1 101 ? 16.388 14.115 -34.526 1.00 92.56 101 LEU A O 1
ATOM 794 N N . SER A 1 102 ? 16.484 14.740 -32.379 1.00 89.19 102 SER A N 1
ATOM 795 C CA . SER A 1 102 ? 16.298 16.175 -32.643 1.00 89.19 102 SER A CA 1
ATOM 796 C C . SER A 1 102 ? 17.559 16.862 -33.182 1.00 89.19 102 SER A C 1
ATOM 798 O O . SER A 1 102 ? 17.484 17.994 -33.651 1.00 89.19 102 SER A O 1
ATOM 800 N N . GLN A 1 103 ? 18.720 16.212 -33.063 1.00 78.56 103 GLN A N 1
ATOM 801 C CA . GLN A 1 103 ? 20.013 16.703 -33.552 1.00 78.56 103 GLN A CA 1
ATOM 802 C C . GLN A 1 103 ? 20.414 16.107 -34.913 1.00 78.56 103 GLN A C 1
ATOM 804 O O . GLN A 1 103 ? 21.432 16.530 -35.465 1.00 78.56 103 GLN A O 1
ATOM 809 N N . ALA A 1 104 ? 19.654 15.132 -35.424 1.00 61.12 104 ALA A N 1
ATOM 810 C CA . ALA A 1 104 ? 19.843 14.487 -36.725 1.00 61.12 104 ALA A CA 1
ATOM 811 C C . ALA A 1 104 ? 18.990 15.159 -37.811 1.00 61.12 104 ALA A C 1
ATOM 813 O O . ALA A 1 104 ? 19.482 15.237 -38.959 1.00 61.12 104 ALA A O 1
#